Protein AF-A0A924FMQ8-F1 (afdb_monomer)

pLDDT: mean 89.53, std 7.41, range [57.53, 94.88]

Nearest PDB structures (foldseek):
  4dbf-assembly1_A  TM=8.222E-01  e=4.002E-03  Corynebacterium glutamicum
  3rr6-assembly1_A  TM=7.894E-01  e=2.316E-02  Mycobacteroides abscessus ATCC 19977
  3s18-assembly1_B  TM=5.353E-01  e=2.814E+00  Cicer arietinum
  7csp-assembly2_B  TM=4.881E-01  e=5.052E+00  Mus musculus
  3tw1-assembly1_A  TM=5.137E-01  e=6.769E+00  Saccharomyces cerevisiae S288C

Sequence (53 aa):
MTQSWARFQHDGTIRFGLLDGEQIRVYTGDMFADPKATNISMKLADVKLLAPT

Radius of gyration: 10.21 Å; Cα contacts (8 Å, |Δi|>4): 104; chains: 1; bounding box: 22×21×24 Å

Secondary structure (DSSP, 8-state):
--EEEEEEEETTEEEEEEEETTEEEEEEEETTTEEEEEEEEEEGGGSEEPPP-

Structure (mmCIF, N/CA/C/O backbone):
data_AF-A0A924FMQ8-F1
#
_entry.id   AF-A0A924FMQ8-F1
#
loop_
_atom_site.group_PDB
_atom_site.id
_atom_site.type_symbol
_atom_site.label_atom_id
_atom_site.label_alt_id
_atom_site.label_comp_id
_atom_site.label_asym_id
_atom_site.label_entity_id
_atom_site.label_seq_id
_atom_site.pdbx_PDB_ins_code
_atom_site.Cartn_x
_atom_site.Cartn_y
_atom_site.Cartn_z
_atom_site.occupancy
_atom_site.B_iso_or_equiv
_atom_site.auth_seq_id
_atom_site.auth_comp_id
_atom_site.auth_asym_id
_atom_site.auth_atom_id
_atom_site.pdbx_PDB_model_num
ATOM 1 N N . MET A 1 1 ? -4.051 6.269 17.904 1.00 57.53 1 MET A N 1
ATOM 2 C CA . MET A 1 1 ? -4.182 5.608 16.591 1.00 57.53 1 MET A CA 1
ATOM 3 C C . MET A 1 1 ? -2.799 5.595 15.977 1.00 57.53 1 MET A C 1
ATOM 5 O O . MET A 1 1 ? -2.204 6.659 15.870 1.00 57.53 1 MET A O 1
ATOM 9 N N . THR A 1 2 ? -2.238 4.412 15.739 1.00 77.44 2 THR A N 1
ATOM 10 C CA . THR A 1 2 ? -0.850 4.261 15.282 1.00 77.44 2 THR A CA 1
ATOM 11 C C . THR A 1 2 ? -0.872 4.043 13.782 1.00 77.44 2 THR A C 1
ATOM 13 O O . THR A 1 2 ? -1.427 3.046 13.328 1.00 77.44 2 THR A O 1
ATOM 16 N N . GLN A 1 3 ? -0.289 4.974 13.033 1.00 87.69 3 GLN A N 1
ATOM 17 C CA . GLN A 1 3 ? -0.081 4.816 11.599 1.00 87.69 3 GLN A CA 1
ATOM 18 C C . GLN A 1 3 ? 1.282 4.183 11.370 1.00 87.69 3 GLN A C 1
ATOM 20 O O . GLN A 1 3 ? 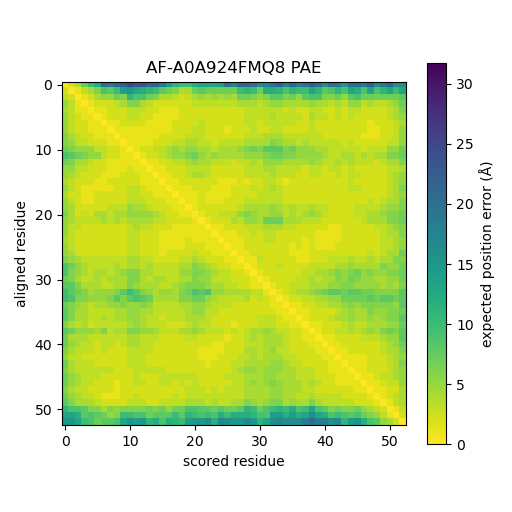2.285 4.659 11.908 1.00 87.69 3 GLN A O 1
ATOM 25 N N . SER A 1 4 ? 1.321 3.105 10.595 1.00 89.75 4 SER A N 1
ATOM 26 C CA . SER A 1 4 ? 2.565 2.426 10.247 1.00 89.75 4 SER A CA 1
ATOM 27 C C . SER A 1 4 ? 2.686 2.268 8.744 1.00 89.75 4 SER A C 1
ATOM 29 O O . SER A 1 4 ? 1.717 2.043 8.024 1.00 89.75 4 SER A O 1
ATOM 31 N N . TRP A 1 5 ? 3.906 2.409 8.248 1.00 91.31 5 TRP A N 1
ATOM 32 C CA . TRP A 1 5 ? 4.188 2.128 6.856 1.00 91.31 5 TRP A CA 1
ATOM 33 C C . TRP A 1 5 ? 4.250 0.622 6.636 1.00 91.31 5 TRP A C 1
ATOM 35 O O . TRP A 1 5 ? 4.963 -0.089 7.343 1.00 91.31 5 TRP A O 1
ATOM 45 N N . ALA A 1 6 ? 3.521 0.142 5.636 1.00 91.12 6 ALA A N 1
ATOM 46 C CA . ALA A 1 6 ? 3.444 -1.271 5.320 1.00 91.12 6 ALA A CA 1
ATOM 47 C C . ALA A 1 6 ? 3.619 -1.504 3.820 1.00 91.12 6 ALA A C 1
ATOM 49 O O . ALA A 1 6 ? 3.066 -0.787 2.980 1.00 91.12 6 ALA A O 1
ATOM 50 N N . ARG A 1 7 ? 4.377 -2.549 3.482 1.00 93.00 7 ARG A N 1
ATOM 51 C CA . ARG A 1 7 ? 4.415 -3.109 2.129 1.00 93.00 7 ARG A CA 1
ATOM 52 C C . ARG A 1 7 ? 3.369 -4.206 2.037 1.00 93.00 7 ARG A C 1
ATOM 54 O O . ARG A 1 7 ? 3.230 -5.021 2.947 1.00 93.00 7 ARG A O 1
ATOM 61 N N . PHE A 1 8 ? 2.641 -4.231 0.936 1.00 93.44 8 PHE A N 1
ATOM 62 C CA . PHE A 1 8 ? 1.590 -5.207 0.709 1.00 93.44 8 PHE A CA 1
ATOM 63 C C . PHE A 1 8 ? 1.534 -5.600 -0.762 1.00 93.44 8 PHE A C 1
ATOM 65 O O . PHE A 1 8 ? 1.955 -4.856 -1.646 1.00 93.44 8 PHE A O 1
ATOM 72 N N . GLN A 1 9 ? 1.011 -6.787 -1.024 1.00 93.81 9 GLN A N 1
ATOM 73 C CA . GLN A 1 9 ? 0.725 -7.268 -2.361 1.00 93.81 9 GLN A CA 1
ATOM 74 C C . GLN A 1 9 ? -0.782 -7.218 -2.601 1.00 93.81 9 GLN A C 1
ATOM 76 O O . GLN A 1 9 ? -1.566 -7.705 -1.785 1.00 93.81 9 GLN A O 1
ATOM 81 N N . HIS A 1 10 ? -1.168 -6.647 -3.736 1.00 92.69 10 HIS A N 1
ATOM 82 C CA . HIS A 1 10 ? -2.545 -6.597 -4.213 1.00 92.69 10 HIS A CA 1
ATOM 83 C C . HIS A 1 10 ? -2.550 -6.884 -5.716 1.00 92.69 10 HIS A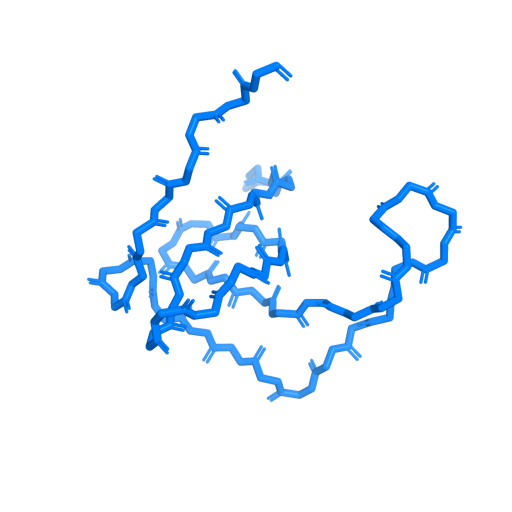 C 1
ATOM 85 O O . HIS A 1 10 ? -1.755 -6.293 -6.451 1.00 92.69 10 HIS A O 1
ATOM 91 N N . ASP A 1 11 ? -3.376 -7.836 -6.153 1.00 89.38 11 ASP A N 1
ATOM 92 C CA . ASP A 1 11 ? -3.453 -8.307 -7.545 1.00 89.38 11 ASP A CA 1
ATOM 93 C C . ASP A 1 11 ? -2.085 -8.622 -8.175 1.00 89.38 11 ASP A C 1
ATOM 95 O O . ASP A 1 11 ? -1.751 -8.194 -9.277 1.00 89.38 11 ASP A O 1
ATOM 99 N N . GLY A 1 12 ? -1.220 -9.319 -7.429 1.00 89.75 12 GLY A N 1
ATOM 100 C CA . GLY A 1 12 ? 0.126 -9.675 -7.902 1.00 89.75 12 GLY A CA 1
ATOM 101 C C . GLY A 1 12 ? 1.132 -8.518 -7.930 1.00 89.75 12 GLY A C 1
ATOM 102 O O . GLY A 1 12 ? 2.313 -8.752 -8.164 1.00 89.75 12 GLY A O 1
ATOM 103 N N . THR A 1 13 ? 0.707 -7.287 -7.638 1.00 90.69 13 THR A N 1
ATOM 104 C CA . THR A 1 13 ? 1.575 -6.106 -7.614 1.00 90.69 13 THR A CA 1
ATOM 105 C C . THR A 1 13 ? 1.988 -5.774 -6.186 1.00 90.69 13 THR A C 1
ATOM 107 O O . THR A 1 13 ? 1.141 -5.644 -5.301 1.00 90.69 13 THR A O 1
ATOM 110 N N . ILE A 1 14 ? 3.289 -5.589 -5.962 1.00 92.06 14 ILE A N 1
ATOM 111 C CA . ILE A 1 14 ? 3.810 -5.087 -4.689 1.00 92.06 14 ILE A CA 1
ATOM 112 C C . ILE A 1 14 ? 3.631 -3.574 -4.652 1.00 92.06 14 ILE A C 1
ATOM 114 O O . ILE A 1 14 ? 4.069 -2.856 -5.549 1.00 92.06 14 ILE A O 1
ATOM 118 N N . ARG A 1 15 ? 2.995 -3.098 -3.590 1.00 92.56 15 ARG A N 1
ATOM 119 C CA . ARG A 1 15 ? 2.758 -1.687 -3.310 1.00 92.56 15 ARG A CA 1
ATOM 120 C C . ARG A 1 15 ? 3.159 -1.395 -1.870 1.00 92.56 15 ARG A C 1
ATOM 122 O O . ARG A 1 15 ? 3.441 -2.297 -1.078 1.00 92.56 15 ARG A O 1
ATOM 129 N N . PHE A 1 16 ? 3.193 -0.118 -1.533 1.00 93.75 16 PHE A N 1
ATOM 130 C CA . PHE A 1 16 ? 3.370 0.324 -0.162 1.00 93.75 16 PHE A CA 1
ATOM 131 C C . PHE A 1 16 ? 2.318 1.369 0.177 1.00 93.75 16 PHE A C 1
ATOM 133 O O . PHE A 1 16 ? 1.712 1.996 -0.697 1.00 93.75 16 PHE A O 1
ATOM 140 N N . GLY A 1 17 ? 2.060 1.515 1.463 1.00 94.38 17 GLY A N 1
ATOM 141 C CA . GLY A 1 17 ? 1.045 2.426 1.938 1.00 94.38 17 GLY A CA 1
ATOM 142 C C . GLY A 1 17 ? 1.112 2.631 3.433 1.00 94.38 17 GLY A C 1
ATOM 143 O O . GLY A 1 17 ? 1.902 2.000 4.139 1.00 94.38 17 GLY A O 1
ATOM 144 N N . LEU A 1 18 ? 0.261 3.534 3.889 1.00 93.56 18 LEU A N 1
ATOM 145 C CA . LEU A 1 18 ? 0.094 3.845 5.293 1.00 93.56 18 LEU A CA 1
ATOM 146 C C . LEU A 1 18 ? -1.069 3.023 5.839 1.00 93.56 18 LEU A C 1
ATOM 148 O O . LEU A 1 18 ? -2.202 3.186 5.386 1.00 93.56 18 LEU A O 1
ATOM 152 N N . LEU A 1 19 ? -0.772 2.131 6.777 1.00 92.69 19 LEU A N 1
ATOM 153 C CA . LEU A 1 19 ? -1.749 1.347 7.512 1.00 92.69 19 LEU A CA 1
ATOM 154 C C . LEU A 1 19 ? -2.294 2.188 8.669 1.00 92.69 19 LEU A C 1
ATOM 156 O O . LEU A 1 19 ? -1.542 2.603 9.550 1.00 92.69 19 LEU A O 1
ATOM 160 N N . ASP A 1 20 ? -3.602 2.415 8.657 1.00 91.94 20 ASP A N 1
ATOM 161 C CA . ASP A 1 20 ? -4.374 3.073 9.706 1.00 91.94 20 ASP A CA 1
ATOM 162 C C . ASP A 1 20 ? -5.518 2.133 10.114 1.00 91.94 20 ASP A C 1
ATOM 164 O O . ASP A 1 20 ? -6.520 1.979 9.411 1.00 91.94 20 ASP A O 1
ATOM 168 N N . GLY A 1 21 ? -5.315 1.409 11.218 1.00 91.12 21 GLY A N 1
ATOM 169 C CA . GLY A 1 21 ? -6.255 0.390 11.687 1.00 91.12 21 GLY A CA 1
ATOM 170 C C . GLY A 1 21 ? -6.435 -0.747 10.676 1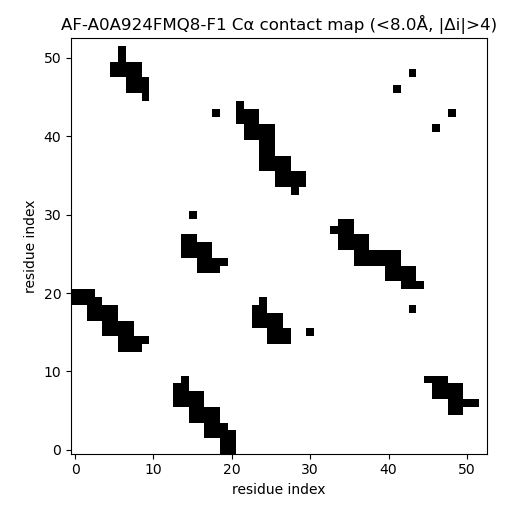.00 91.12 21 GLY A C 1
ATOM 171 O O . GLY A 1 21 ? -5.526 -1.545 10.463 1.00 91.12 21 GLY A O 1
ATOM 172 N N . GLU A 1 22 ? -7.616 -0.821 10.064 1.00 92.38 22 GLU A N 1
ATOM 173 C CA . GLU A 1 22 ? -7.989 -1.845 9.075 1.00 92.38 22 GLU A CA 1
ATOM 174 C C . GLU A 1 22 ? -7.941 -1.329 7.629 1.00 92.38 22 GLU A C 1
ATOM 176 O O . GLU A 1 22 ? -8.381 -2.014 6.702 1.00 92.38 22 GLU A O 1
ATOM 181 N N . GLN A 1 23 ? -7.424 -0.118 7.414 1.00 93.38 23 GLN A N 1
ATOM 182 C CA . GLN A 1 23 ? -7.344 0.500 6.099 1.00 93.38 23 GLN A CA 1
ATOM 183 C C . GLN A 1 23 ? -5.902 0.841 5.738 1.00 93.38 23 GLN A C 1
ATOM 185 O O . GLN A 1 23 ? -5.120 1.301 6.563 1.00 93.38 23 GLN A O 1
ATOM 190 N N . ILE A 1 24 ? -5.553 0.632 4.474 1.00 94.38 24 ILE A N 1
ATOM 191 C CA . ILE A 1 24 ? -4.266 1.012 3.913 1.00 94.38 24 ILE A CA 1
ATOM 192 C C . ILE A 1 24 ? -4.500 2.076 2.859 1.00 94.38 24 ILE A C 1
ATOM 194 O O . ILE A 1 24 ? -5.170 1.843 1.851 1.00 94.38 24 ILE A O 1
ATOM 198 N N . ARG A 1 25 ? -3.914 3.248 3.076 1.00 94.81 25 ARG A N 1
ATOM 199 C CA . ARG A 1 25 ? -3.858 4.299 2.067 1.00 94.81 25 ARG A CA 1
ATOM 200 C C . ARG A 1 25 ? -2.660 4.036 1.175 1.00 94.81 25 ARG A C 1
ATOM 202 O O . ARG A 1 25 ? -1.542 3.939 1.672 1.00 94.81 25 ARG A O 1
ATOM 209 N N . VAL A 1 26 ? -2.880 3.878 -0.125 1.00 94.38 26 VAL A N 1
ATOM 210 C CA . VAL A 1 26 ? -1.819 3.497 -1.062 1.00 94.38 26 VAL A CA 1
ATOM 211 C C . VAL A 1 26 ? -0.982 4.716 -1.420 1.00 94.38 26 VAL A C 1
ATOM 213 O O . VAL A 1 26 ? -1.520 5.780 -1.742 1.00 94.38 26 VAL A O 1
ATOM 216 N N . TYR A 1 27 ? 0.336 4.549 -1.393 1.00 94.88 27 TYR A N 1
ATOM 217 C CA . TYR A 1 27 ? 1.288 5.570 -1.803 1.00 94.88 27 TYR A CA 1
ATOM 218 C C . TYR A 1 27 ? 2.067 5.108 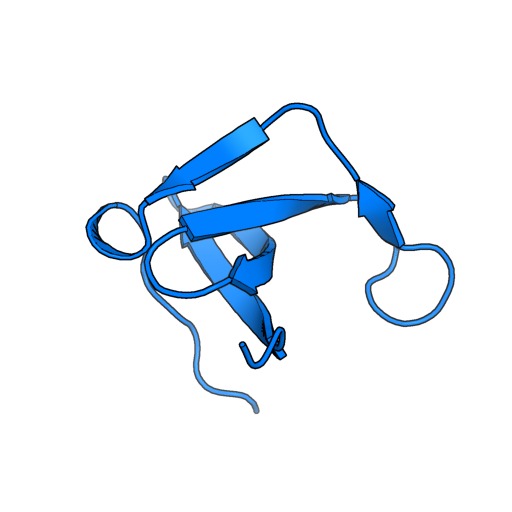-3.035 1.00 94.88 27 TYR A C 1
ATOM 220 O O . TYR A 1 27 ? 2.160 3.920 -3.348 1.00 94.88 27 TYR A O 1
ATOM 228 N N . THR A 1 28 ? 2.589 6.083 -3.767 1.00 91.69 28 THR A N 1
ATOM 229 C CA . THR A 1 28 ? 3.422 5.900 -4.960 1.00 91.69 28 THR A CA 1
ATOM 23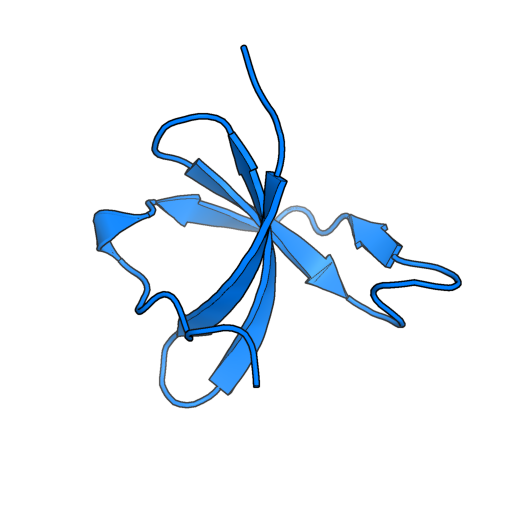0 C C . THR A 1 28 ? 4.693 6.731 -4.833 1.00 91.69 28 THR A C 1
ATOM 232 O O . THR A 1 28 ? 4.785 7.589 -3.957 1.00 91.69 28 THR A O 1
ATOM 235 N N . GLY A 1 29 ? 5.677 6.480 -5.696 1.00 90.00 29 GLY A N 1
ATOM 236 C CA . GLY A 1 29 ? 6.993 7.107 -5.594 1.00 90.00 29 GLY A CA 1
ATOM 237 C C . GLY A 1 29 ? 7.918 6.316 -4.677 1.00 90.00 29 GLY A C 1
ATOM 238 O O . GLY A 1 29 ? 7.869 5.085 -4.662 1.00 90.00 29 GLY A O 1
ATOM 239 N N . ASP A 1 30 ? 8.760 7.025 -3.935 1.00 86.88 30 ASP A N 1
ATOM 240 C CA . ASP A 1 30 ? 9.715 6.419 -3.012 1.00 86.88 30 ASP A CA 1
ATOM 241 C C . ASP A 1 30 ? 9.173 6.482 -1.581 1.00 86.88 30 ASP A C 1
ATOM 243 O O . ASP A 1 30 ? 8.794 7.544 -1.095 1.00 86.88 30 ASP A O 1
ATOM 247 N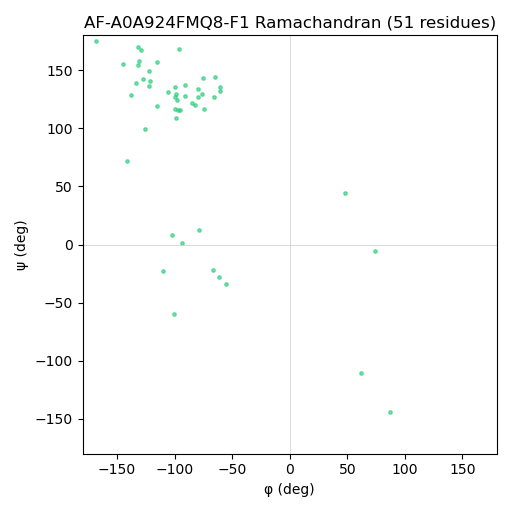 N . MET A 1 31 ? 9.135 5.335 -0.908 1.00 83.19 31 MET A N 1
ATOM 248 C CA . MET A 1 31 ? 8.583 5.184 0.440 1.00 83.19 31 MET A CA 1
ATOM 249 C C . MET A 1 31 ? 9.315 6.015 1.505 1.00 83.19 31 MET A C 1
ATOM 251 O O . MET A 1 31 ? 8.700 6.386 2.503 1.00 83.19 31 MET A O 1
ATOM 255 N N . PHE A 1 32 ? 10.603 6.299 1.306 1.00 82.62 32 PHE A N 1
ATOM 256 C CA . PHE A 1 32 ? 11.466 6.974 2.274 1.00 82.62 32 PHE A CA 1
ATOM 257 C C . PHE A 1 32 ? 11.853 8.395 1.853 1.00 82.62 32 PHE A C 1
ATOM 259 O O . PHE A 1 32 ? 12.191 9.197 2.721 1.00 82.62 32 PHE A O 1
ATOM 266 N N . ALA A 1 33 ? 11.809 8.715 0.557 1.00 87.38 33 ALA A N 1
ATOM 267 C CA . ALA A 1 33 ? 12.199 10.028 0.044 1.00 87.38 33 ALA A CA 1
ATOM 268 C C . ALA A 1 33 ? 11.004 10.952 -0.255 1.00 87.38 33 ALA A C 1
ATOM 270 O O . ALA A 1 33 ? 10.909 12.029 0.328 1.00 87.38 33 ALA A O 1
ATOM 271 N N . ASP A 1 34 ? 10.098 10.551 -1.152 1.00 89.25 34 ASP A N 1
ATOM 272 C CA . ASP A 1 34 ? 8.960 11.375 -1.599 1.00 89.25 34 ASP A CA 1
ATOM 273 C C . ASP A 1 34 ? 7.707 10.504 -1.787 1.00 89.25 34 ASP A C 1
ATOM 275 O O . ASP A 1 34 ? 7.307 10.199 -2.921 1.00 89.25 34 ASP A O 1
ATOM 279 N N . PRO A 1 35 ? 7.101 10.030 -0.681 1.00 90.06 35 PRO A N 1
ATOM 280 C CA . PRO A 1 35 ? 5.927 9.187 -0.766 1.00 90.06 35 PRO A CA 1
ATOM 281 C C . PRO A 1 35 ? 4.710 10.041 -1.136 1.00 90.06 35 PRO A C 1
ATOM 283 O O . PRO A 1 35 ? 4.239 10.877 -0.363 1.00 90.06 35 PRO A O 1
ATOM 286 N N . LYS A 1 36 ? 4.124 9.772 -2.304 1.00 92.06 36 LYS A N 1
ATOM 287 C CA . LYS A 1 36 ? 2.936 10.476 -2.801 1.00 92.06 36 LYS A CA 1
ATOM 288 C C . LYS A 1 36 ? 1.672 9.700 -2.501 1.00 92.06 36 LYS A C 1
ATOM 290 O O . LYS A 1 36 ? 1.467 8.605 -3.032 1.00 92.06 36 LYS A O 1
ATOM 295 N N . ALA A 1 37 ? 0.818 10.293 -1.671 1.00 91.31 37 ALA A N 1
ATOM 296 C CA . ALA A 1 37 ? -0.497 9.749 -1.379 1.00 91.31 37 ALA A CA 1
ATOM 297 C C . ALA A 1 37 ? -1.310 9.656 -2.672 1.00 91.31 37 ALA A C 1
ATOM 299 O O . ALA A 1 37 ? -1.390 10.613 -3.443 1.00 91.31 37 ALA A O 1
ATOM 300 N N . THR A 1 38 ? -1.929 8.505 -2.896 1.00 91.81 38 THR A N 1
ATOM 301 C CA . THR A 1 38 ? -2.927 8.354 -3.954 1.00 91.81 38 THR A CA 1
ATOM 302 C C . THR A 1 38 ? -4.331 8.522 -3.373 1.00 91.81 38 THR A C 1
ATOM 304 O O . THR A 1 38 ? -4.531 8.469 -2.159 1.00 91.81 38 THR A O 1
ATOM 307 N N . ASN A 1 39 ? -5.332 8.655 -4.243 1.00 93.12 39 ASN A N 1
ATOM 308 C CA . ASN A 1 39 ? -6.742 8.582 -3.843 1.00 93.12 39 ASN A CA 1
ATOM 309 C C . ASN A 1 39 ? -7.237 7.137 -3.648 1.00 93.12 39 ASN A C 1
ATOM 311 O O . ASN A 1 39 ? -8.441 6.907 -3.560 1.00 93.12 39 ASN A O 1
ATOM 315 N N . ILE A 1 40 ? -6.328 6.160 -3.597 1.00 92.44 40 ILE A N 1
ATOM 316 C CA . ILE A 1 40 ? -6.664 4.750 -3.435 1.00 92.44 40 ILE A CA 1
ATOM 317 C C . ILE A 1 40 ? -6.501 4.371 -1.964 1.00 92.44 40 ILE A C 1
ATOM 319 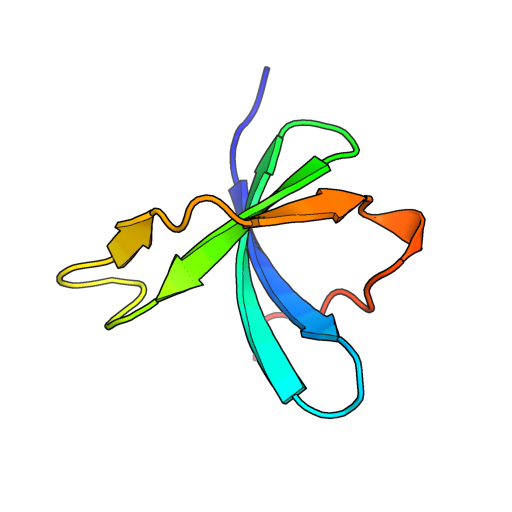O O . ILE A 1 40 ? -5.420 4.503 -1.384 1.00 92.44 40 ILE A O 1
ATOM 323 N N . SER A 1 41 ? -7.576 3.840 -1.391 1.00 92.62 41 SER A N 1
ATOM 324 C CA . SER A 1 41 ? -7.576 3.195 -0.083 1.00 92.62 41 SER A CA 1
ATOM 325 C C . SER A 1 41 ? -8.082 1.768 -0.232 1.00 92.62 41 SER A C 1
ATOM 327 O O . SER A 1 41 ? -9.063 1.524 -0.931 1.00 92.62 41 SER A O 1
ATOM 329 N N . MET A 1 42 ? -7.419 0.832 0.434 1.00 92.12 42 MET A N 1
ATOM 330 C CA . MET A 1 42 ? -7.746 -0.592 0.412 1.00 92.12 42 MET A CA 1
ATOM 331 C C . MET A 1 42 ? -8.007 -1.075 1.830 1.00 92.12 42 MET A C 1
ATOM 333 O O . MET A 1 42 ? -7.420 -0.552 2.778 1.00 92.12 42 MET A O 1
ATOM 337 N N . LYS A 1 43 ? -8.875 -2.073 2.001 1.00 94.31 43 LYS A N 1
ATOM 338 C CA . LYS A 1 43 ? -8.998 -2.729 3.304 1.00 94.31 43 LYS A CA 1
ATOM 339 C C . LYS A 1 43 ? -7.808 -3.651 3.503 1.00 94.31 43 LYS A C 1
ATOM 341 O O . LYS A 1 43 ? -7.369 -4.317 2.569 1.00 94.31 43 LYS A O 1
ATOM 346 N N . LEU A 1 44 ? -7.331 -3.734 4.737 1.00 91.81 44 LEU A N 1
ATOM 347 C CA . LEU A 1 44 ? -6.265 -4.650 5.123 1.00 91.81 44 LEU A CA 1
ATOM 348 C C . LEU A 1 44 ? -6.614 -6.108 4.773 1.00 91.81 44 LEU A C 1
ATOM 350 O O . LEU A 1 44 ? -5.736 -6.864 4.377 1.00 91.81 44 LEU A O 1
ATOM 354 N N . ALA A 1 45 ? -7.894 -6.480 4.860 1.00 93.88 45 ALA A N 1
ATOM 355 C CA . ALA A 1 45 ? -8.381 -7.814 4.509 1.00 93.88 45 ALA A CA 1
ATOM 356 C C . ALA A 1 45 ? -8.275 -8.153 3.006 1.00 93.88 45 ALA A C 1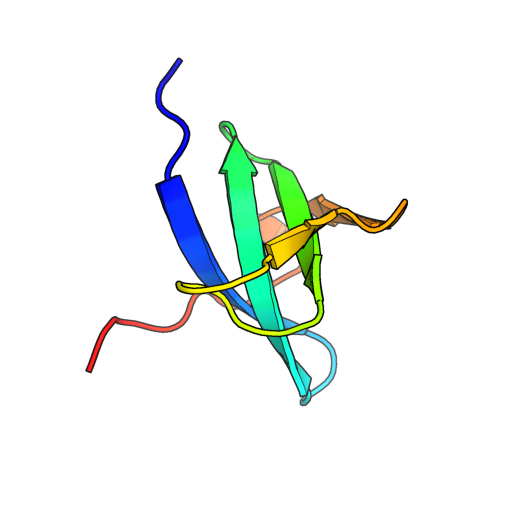
ATOM 358 O O . ALA A 1 45 ? -8.225 -9.331 2.660 1.00 93.88 45 ALA A O 1
ATOM 359 N N . ASP A 1 46 ? -8.209 -7.146 2.127 1.00 93.25 46 ASP A N 1
ATOM 360 C CA . ASP A 1 46 ? -8.161 -7.316 0.664 1.00 93.25 46 ASP A CA 1
ATO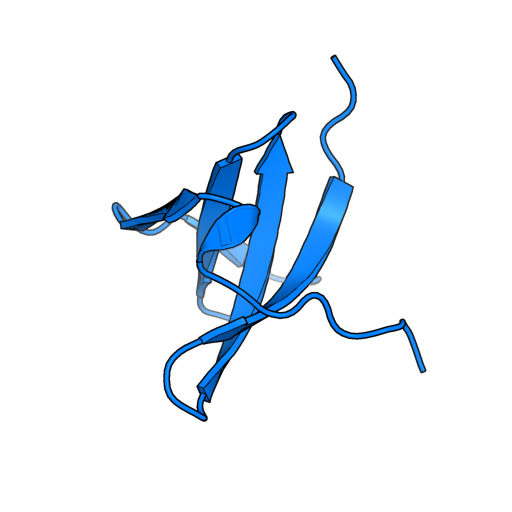M 361 C C . ASP A 1 46 ? -6.719 -7.337 0.118 1.00 93.25 46 ASP A C 1
ATOM 363 O O . ASP A 1 46 ? -6.488 -7.405 -1.095 1.00 93.25 46 ASP A O 1
ATOM 367 N N . VAL A 1 47 ? -5.722 -7.239 1.001 1.00 92.75 47 VAL A N 1
ATOM 368 C CA . VAL A 1 47 ? -4.308 -7.209 0.625 1.00 92.75 47 VAL A CA 1
ATOM 369 C C . VAL A 1 47 ? -3.493 -8.186 1.456 1.00 92.75 47 VAL A C 1
ATOM 371 O O . VAL A 1 47 ? -3.814 -8.505 2.598 1.00 92.75 47 VAL A O 1
ATOM 374 N N . LYS A 1 48 ? -2.372 -8.638 0.900 1.00 93.12 48 LYS A N 1
ATOM 375 C CA . LYS A 1 48 ? -1.419 -9.471 1.630 1.00 93.12 48 LYS A CA 1
ATOM 376 C C . LYS A 1 48 ? -0.279 -8.607 2.150 1.00 93.12 48 LYS A C 1
ATOM 378 O O . LYS A 1 48 ? 0.551 -8.166 1.358 1.00 93.12 48 LYS A O 1
ATOM 383 N N . LEU A 1 49 ? -0.214 -8.379 3.462 1.00 91.81 49 LEU A N 1
ATOM 384 C CA . LEU A 1 49 ? 0.949 -7.733 4.078 1.00 91.81 49 LEU A CA 1
ATOM 385 C C . LEU A 1 49 ? 2.212 -8.563 3.830 1.00 91.81 49 LEU A C 1
ATOM 387 O O . LEU A 1 49 ? 2.210 -9.788 3.972 1.00 91.81 49 LEU A O 1
ATOM 391 N N . LEU A 1 50 ? 3.289 -7.882 3.455 1.00 89.06 50 LEU A N 1
ATOM 392 C CA . LEU A 1 50 ? 4.601 -8.486 3.267 1.00 89.06 50 LEU A CA 1
ATOM 393 C C . LEU A 1 50 ? 5.451 -8.213 4.508 1.00 89.06 50 LEU A C 1
ATOM 395 O O . LEU A 1 50 ? 5.459 -7.096 5.026 1.00 89.06 50 LEU A O 1
ATOM 399 N N . ALA A 1 51 ? 6.160 -9.237 4.982 1.00 81.81 51 ALA A N 1
ATOM 400 C CA . ALA A 1 51 ? 7.108 -9.077 6.075 1.00 81.81 51 ALA A CA 1
ATOM 401 C C . ALA A 1 51 ? 8.273 -8.163 5.642 1.00 81.81 51 ALA A C 1
ATOM 403 O O . ALA A 1 51 ? 8.687 -8.228 4.479 1.00 81.81 51 ALA A O 1
ATOM 404 N N . PRO A 1 52 ? 8.805 -7.319 6.544 1.00 72.81 52 PRO A N 1
ATOM 405 C CA . PRO A 1 52 ? 10.030 -6.579 6.274 1.00 72.81 52 PRO A CA 1
ATOM 406 C C . PRO A 1 52 ? 11.201 -7.566 6.149 1.00 72.81 52 PRO A C 1
ATOM 408 O O . PRO A 1 52 ? 11.398 -8.401 7.030 1.00 72.81 52 PRO A O 1
ATOM 411 N N . THR A 1 53 ? 11.942 -7.483 5.045 1.00 59.97 53 THR A N 1
ATOM 412 C CA . THR A 1 53 ? 13.211 -8.198 4.811 1.00 59.97 53 THR A CA 1
ATOM 413 C C . THR A 1 53 ? 14.385 -7.260 4.972 1.00 59.97 53 THR A C 1
ATOM 415 O O . THR A 1 53 ? 14.236 -6.109 4.496 1.00 59.97 53 THR A O 1
#

Mean predicted aligned error: 3.78 Å

Foldseek 3Di:
DDWDKFWWDAPNDIFIAIDDPQKTFTWDDDPPPDTHTDPDMDGNVRIGTDDDD

Solvent-accessible surface area (backbone atoms only — not comparable to full-atom values): 3215 Å² total; per-residue (Å²): 137,74,74,42,81,42,43,29,35,46,94,92,39,80,48,39,24,44,32,49,87,62,33,29,39,34,40,43,82,39,88,87,82,56,59,40,78,52,98,47,71,46,49,49,90,76,39,44,76,52,81,93,128